Protein AF-A0A7V9M9J8-F1 (afdb_monomer_lite)

pLDDT: mean 90.64, std 12.01, range [30.98, 98.69]

Sequence (154 aa):
RLPSCRVEVDGLAASLDREESVEVVLYREGDEAVARRAGEELRFVPEDGAFSTRGDESLLPYPDALERSWAALQNPNAGDLIISAAPGFEFADLGGRHHAGGGSHGSLEVGDSEVPMLAVGLEPPGGIVEVAPAVLRYFGVEPPASMRDAAHVA

Secondary structure (DSSP, 8-state):
--TT--S-HHHHHHHHTTSTTEEEEEEEETTEEEEEETTEEEEEEEETTEEEEES-GGGS-STTHHHHHHHHHT-TTS-SEEEEEPTT-----TTS---TTS----SSSHHHH------SSSPPPSSGGGHHHHHHHHTTPPPPGGGTS-----

Foldseek 3Di:
DPPPDPADPVRVLLVQLPDLFFAWKWADDVQWIWIDHPNFIWIWHDDPLRIDIDGDPVSLVFVVRVVVRVVQRPPPPHDRMDTATDPPHDDADPVRDDPPVHDDEDGRDRVNADDDFDDDPFDTDPHPLCPVCRVCVSVVHHDDPVSPSPDDDD

Structure (mmCIF, N/CA/C/O backbone):
data_AF-A0A7V9M9J8-F1
#
_entry.id   AF-A0A7V9M9J8-F1
#
loop_
_atom_site.group_PDB
_atom_site.id
_atom_site.type_symbol
_atom_site.label_atom_id
_atom_site.label_alt_id
_atom_site.label_comp_id
_atom_site.label_asym_id
_atom_site.label_entity_id
_atom_site.label_seq_id
_atom_site.pdbx_PDB_ins_code
_atom_site.Cartn_x
_atom_site.Cartn_y
_atom_site.Cartn_z
_atom_site.occupancy
_atom_site.B_iso_or_equiv
_atom_site.auth_seq_id
_atom_site.auth_comp_id
_atom_site.auth_asym_id
_atom_site.auth_atom_id
_atom_site.pdbx_PDB_model_num
ATOM 1 N N . ARG A 1 1 ? -10.205 -16.111 10.558 1.00 57.72 1 ARG A N 1
ATOM 2 C CA . ARG A 1 1 ? -11.005 -15.906 11.798 1.00 57.72 1 ARG A CA 1
ATOM 3 C C . ARG A 1 1 ? -10.479 -16.675 13.009 1.00 57.72 1 ARG A C 1
ATOM 5 O O . ARG A 1 1 ? -10.526 -17.902 13.023 1.00 57.72 1 ARG A O 1
ATOM 12 N N . LEU A 1 2 ? -10.016 -15.962 14.040 1.00 59.50 2 LEU A N 1
ATOM 13 C CA . LEU A 1 2 ? -9.657 -16.564 15.329 1.00 59.50 2 LEU A CA 1
ATOM 14 C C . LEU A 1 2 ? -10.924 -17.053 16.068 1.00 59.50 2 LEU A C 1
ATOM 16 O O . LEU A 1 2 ? -11.905 -16.309 16.097 1.00 59.50 2 LEU A O 1
ATOM 20 N N . PRO A 1 3 ? -10.924 -18.245 16.700 1.00 61.66 3 PRO A N 1
ATOM 21 C CA . PRO A 1 3 ? -12.131 -18.865 17.272 1.00 61.66 3 PRO A CA 1
ATOM 22 C C . PRO A 1 3 ? -12.872 -18.048 18.344 1.00 61.66 3 PRO A C 1
ATOM 24 O O . PRO A 1 3 ? -14.034 -18.318 18.630 1.00 61.66 3 PRO A O 1
ATOM 27 N N . SER A 1 4 ? -12.207 -17.073 18.966 1.00 73.69 4 SER A N 1
ATOM 28 C CA . SER A 1 4 ? -12.743 -16.247 20.053 1.00 73.69 4 SER A CA 1
ATOM 29 C C . SER A 1 4 ? -13.122 -14.824 19.634 1.00 73.69 4 SER A C 1
ATOM 31 O O . SER A 1 4 ? -13.695 -14.096 20.448 1.00 73.69 4 SER A O 1
ATOM 33 N N . CYS A 1 5 ? -12.829 -14.411 18.395 1.00 69.94 5 CYS A N 1
ATOM 34 C CA . CYS A 1 5 ? -13.177 -13.072 17.931 1.00 69.94 5 CYS A CA 1
ATOM 35 C C . CYS A 1 5 ? -14.675 -13.013 17.611 1.00 69.94 5 CYS A C 1
ATOM 37 O O . CYS A 1 5 ? -15.149 -13.663 16.682 1.00 69.94 5 CYS A O 1
ATOM 39 N N . ARG A 1 6 ? -15.423 -12.253 18.417 1.00 80.50 6 ARG A N 1
ATOM 40 C CA . ARG A 1 6 ? -16.871 -12.039 18.246 1.00 80.50 6 ARG A CA 1
ATOM 41 C C . ARG A 1 6 ? -17.201 -10.798 17.419 1.00 80.50 6 ARG A C 1
ATOM 43 O O . ARG A 1 6 ? -18.375 -10.511 17.218 1.00 80.50 6 ARG A O 1
ATOM 50 N N . VAL A 1 7 ? -16.180 -10.047 17.018 1.00 84.56 7 VAL A N 1
ATOM 51 C CA . VAL A 1 7 ? -16.314 -8.796 16.275 1.00 84.56 7 VAL A CA 1
ATOM 52 C C . VAL A 1 7 ? -16.061 -9.098 14.802 1.00 84.56 7 VAL A C 1
ATOM 54 O O . VAL A 1 7 ? -15.123 -9.824 14.465 1.00 84.56 7 VAL A O 1
ATOM 57 N N . GLU A 1 8 ? -16.938 -8.589 13.945 1.00 89.56 8 GLU A N 1
ATOM 58 C CA . GLU A 1 8 ? -16.775 -8.651 12.495 1.00 89.56 8 GLU A CA 1
ATOM 59 C C . GLU A 1 8 ? -15.616 -7.743 12.034 1.00 89.56 8 GLU A C 1
ATOM 61 O O . GLU A 1 8 ? -15.154 -6.876 12.779 1.00 89.56 8 GLU A O 1
ATOM 66 N N . VAL A 1 9 ? -15.084 -7.990 10.834 1.00 91.94 9 VAL A N 1
ATOM 67 C CA . VAL A 1 9 ? -13.879 -7.302 10.327 1.00 91.94 9 VAL A CA 1
ATOM 68 C C . VAL A 1 9 ? -14.082 -5.788 10.255 1.00 91.94 9 VAL A C 1
ATOM 70 O O . VAL A 1 9 ? -13.212 -5.042 10.691 1.00 91.94 9 VAL A O 1
ATOM 73 N N . ASP A 1 10 ? -15.248 -5.346 9.793 1.00 92.00 10 ASP A N 1
ATOM 74 C CA . ASP A 1 10 ? -15.669 -3.944 9.742 1.00 92.00 10 ASP A CA 1
ATOM 75 C C . ASP A 1 10 ? -15.710 -3.299 11.138 1.00 92.00 10 ASP A C 1
ATOM 77 O O . ASP A 1 10 ? -15.200 -2.198 11.345 1.00 92.00 10 ASP A O 1
ATOM 81 N N . GLY A 1 11 ? -16.244 -4.012 12.134 1.00 94.25 11 GLY A N 1
ATOM 82 C CA . GLY A 1 11 ? -16.284 -3.555 13.520 1.00 94.25 11 GLY A CA 1
ATOM 83 C C . GLY A 1 11 ? -14.890 -3.409 14.134 1.00 94.25 11 GLY A C 1
ATOM 84 O O . GLY A 1 11 ? -14.635 -2.452 14.872 1.00 94.25 11 GLY A O 1
ATOM 85 N N . LEU A 1 12 ? -13.975 -4.331 13.817 1.00 94.75 12 LEU A N 1
ATOM 86 C CA . LEU A 1 12 ? -12.579 -4.246 14.245 1.00 94.75 12 LEU A CA 1
ATOM 87 C C . LEU A 1 12 ? -11.849 -3.111 13.516 1.00 94.75 12 LEU A C 1
ATOM 89 O O . LEU A 1 12 ? -11.129 -2.351 14.162 1.00 94.75 12 LEU A O 1
ATOM 93 N N . ALA A 1 13 ? -12.094 -2.938 12.217 1.00 96.75 13 ALA A N 1
ATOM 94 C CA . ALA A 1 13 ? -11.517 -1.857 11.428 1.00 96.75 13 ALA A CA 1
ATOM 95 C C . ALA A 1 13 ? -11.930 -0.483 11.963 1.00 96.75 13 ALA A C 1
ATOM 97 O O . ALA A 1 13 ? -11.081 0.365 12.218 1.00 96.75 13 ALA A O 1
ATOM 98 N N . ALA A 1 14 ? -13.223 -0.297 12.239 1.00 96.56 14 ALA A N 1
ATOM 99 C CA . ALA A 1 14 ? -13.744 0.924 12.841 1.00 96.56 14 ALA A CA 1
ATOM 100 C C . ALA A 1 14 ? -13.199 1.173 14.256 1.00 96.56 14 ALA A C 1
ATOM 102 O O . ALA A 1 14 ? -13.206 2.311 14.715 1.00 96.56 14 ALA A O 1
ATOM 103 N N . SER A 1 15 ? -12.772 0.131 14.980 1.00 96.44 15 SER A N 1
ATOM 104 C CA . SER A 1 15 ? -12.097 0.298 16.269 1.00 96.44 15 SER A CA 1
ATOM 105 C C . SER A 1 15 ? -10.661 0.773 16.109 1.00 96.44 15 SER A C 1
ATOM 107 O O . SER A 1 15 ? -10.265 1.691 16.818 1.00 96.44 15 SER A O 1
ATOM 109 N N . LEU A 1 16 ? -9.910 0.164 15.190 1.00 96.88 16 LEU A N 1
ATOM 110 C CA . LEU A 1 16 ? -8.506 0.491 14.937 1.00 96.88 16 LEU A CA 1
ATOM 111 C C . LEU A 1 16 ? -8.339 1.893 14.339 1.00 96.88 16 LEU A C 1
ATOM 113 O O . LEU A 1 16 ? -7.440 2.608 14.745 1.00 96.88 16 LEU A O 1
ATOM 117 N N . ASP A 1 17 ? -9.253 2.319 13.470 1.00 97.56 17 ASP A N 1
ATOM 118 C CA . ASP A 1 17 ? -9.325 3.671 12.880 1.00 97.56 17 ASP A CA 1
ATOM 119 C C . ASP A 1 17 ? -9.465 4.800 13.929 1.00 97.56 17 ASP A C 1
ATOM 121 O O . ASP A 1 17 ? -9.268 5.972 13.630 1.00 97.56 17 ASP A O 1
ATOM 125 N N . ARG A 1 18 ? -9.801 4.477 15.188 1.00 96.94 18 ARG A N 1
ATOM 126 C CA . ARG A 1 18 ? -9.854 5.462 16.287 1.00 96.94 18 ARG A CA 1
ATOM 127 C C . ARG A 1 18 ? -8.569 5.536 17.107 1.00 96.94 18 ARG A C 1
ATOM 129 O O . ARG A 1 18 ? -8.479 6.388 17.990 1.00 96.94 18 ARG A O 1
ATOM 136 N N . GLU A 1 19 ? -7.623 4.633 16.880 1.00 98.00 19 GLU A N 1
ATOM 137 C CA . GLU A 1 19 ? -6.353 4.616 17.597 1.00 98.00 19 GLU A CA 1
ATOM 138 C C . GLU A 1 19 ? -5.400 5.635 16.971 1.00 98.00 19 GLU A C 1
ATOM 140 O O . GLU A 1 19 ? -5.109 5.559 15.785 1.00 98.00 19 GLU A O 1
ATOM 145 N N . GLU A 1 20 ? -4.838 6.541 17.777 1.00 96.94 20 GLU A N 1
ATOM 146 C CA . GLU A 1 20 ? -3.879 7.563 17.309 1.00 96.94 20 GLU A CA 1
ATOM 147 C C . GLU A 1 20 ? -2.664 6.953 16.588 1.00 96.94 20 GLU A C 1
ATOM 149 O O . GLU A 1 20 ? -2.063 7.576 15.722 1.00 96.94 20 GLU A O 1
ATOM 154 N N . SER A 1 21 ? -2.316 5.711 16.932 1.00 96.00 21 SER A N 1
ATOM 155 C CA . SER A 1 21 ? -1.199 4.983 16.325 1.00 96.00 21 SER A CA 1
ATOM 156 C C . SER A 1 21 ? -1.476 4.414 14.928 1.00 96.00 21 SER A C 1
ATOM 158 O O . SER A 1 21 ? -0.552 3.901 14.294 1.00 96.00 21 SER A O 1
ATOM 160 N N . VAL A 1 22 ? -2.721 4.470 14.448 1.00 97.75 22 VAL A N 1
ATOM 161 C CA . VAL A 1 22 ? -3.164 3.869 13.186 1.00 97.75 22 VAL A CA 1
ATOM 162 C C . VAL A 1 22 ? -3.597 4.969 12.225 1.00 97.75 22 VAL A C 1
ATOM 164 O O . VAL A 1 22 ? -4.542 5.700 12.490 1.00 97.75 22 VAL A O 1
ATOM 167 N N . GLU A 1 23 ? -2.926 5.047 11.079 1.00 97.50 23 GLU A N 1
ATOM 168 C CA . GLU A 1 23 ? -3.233 6.034 10.038 1.00 97.50 23 GLU A CA 1
ATOM 169 C C . GLU A 1 23 ? -4.320 5.541 9.088 1.00 97.50 23 GLU A C 1
ATOM 171 O O . GLU A 1 23 ? -5.253 6.259 8.746 1.00 97.50 23 GLU A O 1
ATOM 176 N N . VAL A 1 24 ? -4.173 4.293 8.640 1.00 98.25 24 VAL A N 1
ATOM 177 C CA . VAL A 1 24 ? -5.062 3.661 7.666 1.00 98.25 24 VAL A CA 1
ATOM 178 C C . VAL A 1 24 ? -5.320 2.233 8.100 1.00 98.25 24 VAL A C 1
ATOM 180 O O . VAL A 1 24 ? -4.386 1.491 8.417 1.00 98.25 24 VAL A O 1
ATOM 183 N N . VAL A 1 25 ? -6.583 1.823 8.038 1.00 98.50 25 VAL A N 1
ATOM 184 C CA . VAL A 1 25 ? -6.979 0.418 8.125 1.00 98.50 25 VAL A CA 1
ATOM 185 C C . VAL A 1 25 ? -7.467 -0.054 6.764 1.00 98.50 25 VAL A C 1
ATOM 187 O O . VAL A 1 25 ? -8.360 0.548 6.178 1.00 98.50 25 VAL A O 1
ATOM 190 N N . LEU A 1 26 ? -6.906 -1.154 6.279 1.00 98.56 26 LEU A N 1
ATOM 191 C CA . LEU A 1 26 ? -7.232 -1.781 5.007 1.00 98.56 26 LEU A CA 1
ATOM 192 C C . LEU A 1 26 ? -7.860 -3.153 5.255 1.00 98.56 26 LEU A C 1
ATOM 194 O O . LEU A 1 26 ? -7.338 -3.953 6.036 1.00 98.56 26 LEU A O 1
ATOM 198 N N . TYR A 1 27 ? -8.950 -3.454 4.562 1.00 98.06 27 TYR A N 1
ATOM 199 C CA . TYR A 1 27 ? -9.560 -4.785 4.548 1.00 98.06 27 TYR A CA 1
ATOM 200 C C . TYR A 1 27 ? -10.335 -5.019 3.256 1.00 98.06 27 TYR A C 1
ATOM 202 O O . TYR A 1 27 ? -10.471 -4.125 2.422 1.00 98.06 27 TYR A O 1
ATOM 210 N N . ARG A 1 28 ? -10.844 -6.241 3.085 1.00 96.75 28 ARG A N 1
ATOM 211 C CA . ARG A 1 28 ? -11.734 -6.592 1.978 1.00 96.75 28 ARG A CA 1
ATOM 212 C C . ARG A 1 28 ? -13.162 -6.785 2.457 1.00 96.75 28 ARG A C 1
ATOM 214 O O . ARG A 1 28 ? -13.395 -7.420 3.486 1.00 96.75 28 ARG A O 1
ATOM 221 N N . GLU A 1 29 ? -14.108 -6.309 1.661 1.00 95.69 29 GLU A N 1
ATOM 222 C CA . GLU A 1 29 ? -15.530 -6.589 1.823 1.00 95.69 29 GLU A CA 1
ATOM 223 C C . GLU A 1 29 ? -16.087 -7.085 0.486 1.00 95.69 29 GLU A C 1
ATOM 225 O O . GLU A 1 29 ? -16.256 -6.330 -0.468 1.00 95.69 29 GLU A O 1
ATOM 230 N N . GLY A 1 30 ? -16.314 -8.398 0.395 1.00 94.06 30 GLY A N 1
ATOM 231 C CA . GLY A 1 30 ? -16.622 -9.044 -0.879 1.00 94.06 30 GLY A CA 1
ATOM 232 C C . GLY A 1 30 ? -15.475 -8.881 -1.883 1.00 94.06 30 GLY A C 1
ATOM 233 O O . GLY A 1 30 ? -14.337 -9.292 -1.624 1.00 94.06 30 GLY A O 1
ATOM 234 N N . ASP A 1 31 ? -15.787 -8.282 -3.028 1.00 94.81 31 ASP A N 1
ATOM 235 C CA . ASP A 1 31 ? -14.835 -8.053 -4.116 1.00 94.81 31 ASP A CA 1
ATOM 236 C C . ASP A 1 31 ? -14.175 -6.667 -4.057 1.00 94.81 31 ASP A C 1
ATOM 238 O O . ASP A 1 31 ? -13.288 -6.392 -4.855 1.00 94.81 31 ASP A O 1
ATOM 242 N N . GLU A 1 32 ? -14.544 -5.813 -3.099 1.00 97.50 32 GLU A N 1
ATOM 243 C CA . GLU A 1 32 ? -13.951 -4.484 -2.924 1.00 97.50 32 GLU A CA 1
ATOM 244 C C . GLU A 1 32 ? -12.868 -4.494 -1.837 1.00 97.50 32 GLU A C 1
ATOM 246 O O . GLU A 1 32 ? -12.933 -5.245 -0.854 1.00 97.50 32 GLU A O 1
ATOM 251 N N . ALA A 1 33 ? -11.883 -3.613 -1.992 1.00 98.25 33 ALA A N 1
ATOM 252 C CA . ALA A 1 33 ? -11.030 -3.175 -0.902 1.00 98.25 33 ALA A CA 1
ATOM 253 C C . ALA A 1 33 ? -11.656 -1.952 -0.229 1.00 98.25 33 ALA A C 1
ATOM 255 O O . ALA A 1 33 ? -12.282 -1.112 -0.879 1.00 98.25 33 ALA A O 1
ATOM 256 N N . VAL A 1 34 ? -11.468 -1.854 1.082 1.00 98.62 34 VAL A N 1
ATOM 257 C CA . VAL A 1 34 ? -11.916 -0.730 1.898 1.00 98.62 34 VAL A CA 1
ATOM 258 C C . VAL A 1 34 ? -10.715 -0.177 2.648 1.00 98.62 34 VAL A C 1
ATOM 260 O O . VAL A 1 34 ? -10.039 -0.913 3.369 1.00 98.62 34 VAL A O 1
ATOM 263 N N . ALA A 1 35 ? -10.469 1.118 2.484 1.00 98.50 35 ALA A N 1
ATOM 264 C CA . ALA A 1 35 ? -9.552 1.894 3.298 1.00 98.50 35 ALA A CA 1
ATOM 265 C C . ALA A 1 35 ? -10.347 2.789 4.247 1.00 98.50 35 ALA A C 1
ATOM 267 O O . ALA A 1 35 ? -11.229 3.533 3.818 1.00 98.50 35 ALA A O 1
ATOM 268 N N . ARG A 1 36 ? -10.029 2.711 5.538 1.00 98.38 36 ARG A N 1
ATOM 269 C CA . ARG A 1 36 ? -10.582 3.572 6.582 1.00 98.38 36 ARG A CA 1
ATOM 270 C C . ARG A 1 36 ? -9.517 4.504 7.120 1.00 98.38 36 ARG A C 1
ATOM 272 O O . ARG A 1 36 ? -8.420 4.041 7.433 1.00 98.38 36 ARG A O 1
ATOM 279 N N . ARG A 1 37 ? -9.873 5.780 7.239 1.00 97.69 37 ARG A N 1
ATOM 280 C CA . ARG A 1 37 ? -9.040 6.827 7.832 1.00 97.69 37 ARG A CA 1
ATOM 281 C C . ARG A 1 37 ? -9.929 7.938 8.373 1.00 97.69 37 ARG A C 1
ATOM 283 O O . ARG A 1 37 ? -10.855 8.376 7.692 1.00 97.69 37 ARG A O 1
ATOM 290 N N . ALA A 1 38 ? -9.636 8.402 9.586 1.00 95.44 38 ALA A N 1
ATOM 291 C CA . ALA A 1 38 ? -10.358 9.486 10.253 1.00 95.44 38 ALA A CA 1
ATOM 292 C C . ALA A 1 38 ? -11.887 9.268 10.327 1.00 95.44 38 ALA A C 1
ATOM 294 O O . ALA A 1 38 ? -12.667 10.219 10.292 1.00 95.44 38 ALA A O 1
ATOM 295 N N . GLY A 1 39 ? -12.330 8.013 10.450 1.00 96.94 39 GLY A N 1
ATOM 296 C CA . GLY A 1 39 ? -13.751 7.661 10.507 1.00 96.94 39 GLY A CA 1
ATOM 297 C C . GLY A 1 39 ? -14.441 7.514 9.147 1.00 96.94 39 GLY A C 1
ATOM 298 O O . GLY A 1 39 ? -15.571 7.013 9.110 1.00 96.94 39 GLY A O 1
ATOM 299 N N . GLU A 1 40 ? -13.782 7.883 8.050 1.00 98.19 40 GLU A N 1
ATOM 300 C CA . GLU A 1 40 ? -14.318 7.825 6.688 1.00 98.19 40 GLU A CA 1
ATOM 301 C C . GLU A 1 40 ? -13.864 6.563 5.936 1.00 98.19 40 GLU A C 1
ATOM 303 O O . GLU A 1 40 ? -12.968 5.844 6.380 1.00 98.19 40 GLU A O 1
ATOM 308 N N . GLU A 1 41 ? -14.521 6.267 4.809 1.00 98.38 41 GLU A N 1
ATOM 309 C CA . GLU A 1 41 ? -14.231 5.108 3.958 1.00 98.38 41 GLU A CA 1
ATOM 310 C C . GLU A 1 41 ? -13.959 5.525 2.515 1.00 98.38 41 GLU A C 1
ATOM 312 O O . GLU A 1 41 ? -14.753 6.241 1.901 1.00 98.38 41 GLU A O 1
ATOM 317 N N . LEU A 1 42 ? -12.891 4.962 1.955 1.00 98.69 42 LEU A N 1
ATOM 318 C CA . LEU A 1 42 ? -12.664 4.857 0.523 1.00 98.69 42 LEU A CA 1
ATOM 319 C C . LEU A 1 42 ? -12.784 3.390 0.121 1.00 98.69 42 LEU A C 1
ATOM 321 O O . LEU A 1 42 ? -12.051 2.533 0.616 1.00 98.69 42 LEU A O 1
ATOM 325 N N . ARG A 1 43 ? -13.706 3.100 -0.792 1.00 98.62 43 ARG A N 1
ATOM 326 C CA . ARG A 1 43 ? -13.880 1.774 -1.389 1.00 98.62 43 ARG A CA 1
ATOM 327 C C . ARG A 1 43 ? -13.317 1.778 -2.790 1.00 98.62 43 ARG A C 1
ATOM 329 O O . ARG A 1 43 ? -13.511 2.754 -3.512 1.00 98.62 43 ARG A O 1
ATOM 336 N N . PHE A 1 44 ? -12.632 0.708 -3.165 1.00 98.44 44 PHE A N 1
ATOM 337 C CA . PHE A 1 44 ? -12.030 0.609 -4.483 1.00 98.44 44 PHE A CA 1
ATOM 338 C C . PHE A 1 44 ? -11.907 -0.832 -4.965 1.00 98.44 44 PHE A C 1
ATOM 340 O O . PHE A 1 44 ? -11.714 -1.767 -4.186 1.00 98.44 44 PHE A O 1
ATOM 347 N N . VAL A 1 45 ? -12.017 -1.001 -6.278 1.00 97.81 45 VAL A N 1
ATOM 348 C CA . VAL A 1 45 ? -11.890 -2.285 -6.970 1.00 97.81 45 VAL A CA 1
ATOM 349 C C . VAL A 1 45 ? -11.217 -2.055 -8.325 1.00 97.81 45 VAL A C 1
ATOM 351 O O . VAL A 1 45 ? -11.488 -1.031 -8.956 1.00 97.81 45 VAL A O 1
ATOM 354 N N . PRO A 1 46 ? -10.331 -2.953 -8.791 1.00 94.75 46 PRO A N 1
ATOM 355 C CA . PRO A 1 46 ? -9.761 -2.837 -10.123 1.00 94.75 46 PRO A CA 1
ATOM 356 C C . PRO A 1 46 ? -10.849 -2.887 -11.199 1.00 94.75 46 PRO A C 1
ATOM 358 O O . PRO A 1 46 ? -11.653 -3.820 -11.229 1.00 94.75 46 PRO A O 1
ATOM 361 N N . GLU A 1 47 ? -10.842 -1.913 -12.103 1.00 93.19 47 GLU A N 1
ATOM 362 C CA . GLU A 1 47 ? -11.759 -1.818 -13.241 1.00 93.19 47 GLU A CA 1
ATOM 363 C C . GLU A 1 47 ? -10.991 -1.261 -14.448 1.00 93.19 47 GLU A C 1
ATOM 365 O O . GLU A 1 47 ? -10.332 -0.229 -14.348 1.00 93.19 47 GLU A O 1
ATOM 370 N N . ASP A 1 48 ? -11.015 -1.983 -15.573 1.00 86.69 48 ASP A N 1
ATOM 371 C CA . ASP A 1 48 ? -10.413 -1.580 -16.857 1.00 86.69 48 ASP A CA 1
ATOM 372 C C . ASP A 1 48 ? -8.960 -1.053 -16.793 1.00 86.69 48 ASP A C 1
ATOM 374 O O . ASP A 1 48 ? -8.579 -0.125 -17.505 1.00 86.69 48 ASP A O 1
ATOM 378 N N . GLY A 1 49 ? -8.115 -1.680 -15.966 1.00 82.31 49 GLY A N 1
ATOM 379 C CA . GLY A 1 49 ? -6.695 -1.315 -15.835 1.00 82.31 49 GLY A CA 1
ATOM 380 C C . GLY A 1 49 ? -6.428 -0.115 -14.921 1.00 82.31 49 GLY A C 1
ATOM 381 O O . GLY A 1 49 ? -5.295 0.349 -14.856 1.00 82.31 49 GLY A O 1
ATOM 382 N N . ALA A 1 50 ? -7.447 0.362 -14.210 1.00 89.44 50 ALA A N 1
ATOM 383 C CA . ALA A 1 50 ? -7.353 1.362 -13.153 1.00 89.44 50 ALA A CA 1
ATOM 384 C C . ALA A 1 50 ? -8.160 0.891 -11.928 1.00 89.44 50 ALA A C 1
ATOM 386 O O . ALA A 1 50 ? -8.402 -0.309 -11.756 1.00 89.44 50 ALA A O 1
ATOM 387 N N . PHE A 1 51 ? -8.595 1.826 -11.083 1.00 95.12 51 PHE A N 1
ATOM 388 C CA . PHE A 1 51 ? -9.508 1.565 -9.975 1.00 95.12 51 PHE A CA 1
ATOM 389 C C . PHE A 1 51 ? -10.805 2.348 -10.134 1.00 95.12 51 PHE A C 1
ATOM 391 O O . PHE A 1 51 ? -10.797 3.549 -10.393 1.00 95.12 51 PHE A O 1
ATOM 398 N N . SER A 1 52 ? -11.919 1.660 -9.910 1.00 96.94 52 SER A N 1
ATOM 399 C CA . SER A 1 52 ? -13.206 2.286 -9.629 1.00 96.94 52 SER A CA 1
ATOM 400 C C . SER A 1 52 ? -13.244 2.637 -8.148 1.00 96.94 52 SER A C 1
ATOM 402 O O . SER A 1 52 ? -12.972 1.764 -7.320 1.00 96.94 52 SER A O 1
ATOM 404 N N . THR A 1 53 ? -13.556 3.885 -7.800 1.00 97.88 53 THR A N 1
ATOM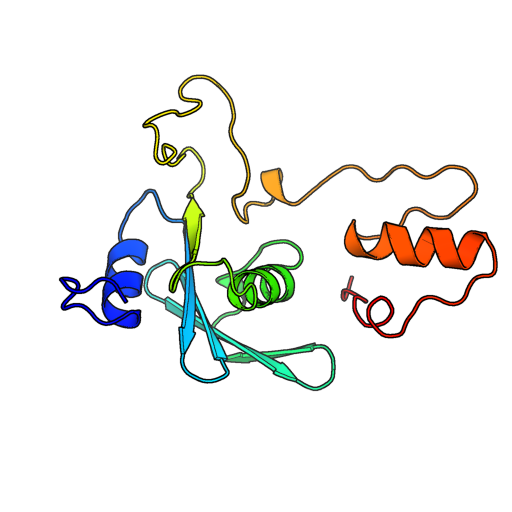 405 C CA . THR A 1 53 ? -13.528 4.376 -6.416 1.00 97.88 53 THR A CA 1
ATOM 406 C C . THR A 1 53 ? -14.902 4.863 -5.954 1.00 97.88 53 THR A C 1
ATOM 408 O O . THR A 1 53 ? -15.719 5.386 -6.717 1.00 97.88 53 THR A O 1
ATOM 411 N N . ARG A 1 54 ? -15.180 4.693 -4.659 1.00 98.19 54 ARG A N 1
ATOM 412 C CA . ARG A 1 54 ? -16.352 5.248 -3.979 1.00 98.19 54 ARG A CA 1
ATOM 413 C C . ARG A 1 54 ? -15.946 5.763 -2.603 1.00 98.19 54 ARG A C 1
ATOM 415 O O . ARG A 1 54 ? -15.700 4.977 -1.692 1.00 98.19 54 ARG A O 1
ATOM 422 N N . GLY A 1 55 ? -15.936 7.081 -2.454 1.00 97.56 55 GLY A N 1
ATOM 423 C CA . GLY A 1 55 ? -15.456 7.778 -1.260 1.00 97.56 55 GLY A CA 1
ATOM 424 C C . GLY A 1 55 ? -14.560 8.945 -1.657 1.00 97.56 55 GLY A C 1
ATOM 425 O O . GLY A 1 55 ? -14.500 9.295 -2.835 1.00 97.56 55 GLY A O 1
ATOM 426 N N . ASP A 1 56 ? -13.885 9.544 -0.681 1.00 97.50 56 ASP A N 1
ATOM 427 C CA . ASP A 1 56 ? -12.856 10.549 -0.945 1.00 97.50 56 ASP A CA 1
ATOM 428 C C . ASP A 1 56 ? -11.498 9.861 -1.163 1.00 97.50 56 ASP A C 1
ATOM 430 O O . ASP A 1 56 ? -10.982 9.177 -0.279 1.00 97.50 56 ASP A O 1
ATOM 434 N N . GLU A 1 57 ? -10.909 10.034 -2.347 1.00 96.44 57 GLU A N 1
ATOM 435 C CA . GLU A 1 57 ? -9.585 9.490 -2.677 1.00 96.44 57 GLU A CA 1
ATOM 436 C C . GLU A 1 57 ? -8.463 10.117 -1.839 1.00 96.44 57 GLU A C 1
ATOM 438 O O . GLU A 1 57 ? -7.422 9.494 -1.632 1.00 96.44 57 GLU A O 1
ATOM 443 N N . SER A 1 58 ? -8.692 11.307 -1.268 1.00 96.00 58 SER A N 1
ATOM 444 C CA . SER A 1 58 ? -7.739 11.967 -0.371 1.00 96.00 58 SER A CA 1
ATOM 445 C C . SER A 1 58 ? -7.480 11.190 0.929 1.00 96.00 58 SER A C 1
ATOM 447 O O . SER A 1 58 ? -6.513 11.476 1.643 1.00 96.00 58 SER A O 1
ATOM 449 N N . LEU A 1 59 ? -8.289 10.162 1.218 1.00 96.88 59 LEU A N 1
ATOM 450 C CA . LEU A 1 59 ? -8.059 9.226 2.318 1.00 96.88 59 LEU A CA 1
ATOM 451 C C . LEU A 1 59 ? -6.811 8.356 2.107 1.00 96.88 59 LEU A C 1
ATOM 453 O O . LEU A 1 59 ? -6.238 7.893 3.091 1.00 96.88 59 LEU A O 1
ATOM 457 N N . LEU A 1 60 ? -6.349 8.188 0.864 1.00 96.94 60 LEU A N 1
ATOM 458 C CA . LEU A 1 60 ? -5.111 7.490 0.516 1.00 96.94 60 LEU A CA 1
ATOM 459 C C . LEU A 1 60 ? -4.189 8.386 -0.335 1.00 96.94 60 LEU A C 1
ATOM 461 O O . LEU A 1 60 ? -3.933 8.081 -1.497 1.00 96.94 60 LEU A O 1
ATOM 465 N N . PRO A 1 61 ? -3.635 9.477 0.225 1.00 95.88 61 PRO A N 1
ATOM 466 C CA . PRO A 1 61 ? -2.880 10.480 -0.530 1.00 95.88 61 PRO A CA 1
ATOM 467 C C . PRO A 1 61 ? -1.429 10.047 -0.825 1.00 95.88 61 PRO A C 1
ATOM 469 O O . PRO A 1 61 ? -0.551 10.891 -0.997 1.00 95.88 61 PRO A O 1
ATOM 472 N N . TYR A 1 62 ? -1.150 8.744 -0.809 1.00 95.88 62 TYR A N 1
ATOM 473 C CA . TYR A 1 62 ? 0.200 8.191 -0.853 1.00 95.88 62 TYR A CA 1
ATOM 474 C C . TYR A 1 62 ? 0.557 7.672 -2.252 1.00 95.88 62 TYR A C 1
ATOM 476 O O . TYR A 1 62 ? -0.341 7.264 -2.992 1.00 95.88 62 TYR A O 1
ATOM 484 N N . PRO A 1 63 ? 1.855 7.613 -2.611 1.00 94.44 63 PRO A N 1
ATOM 485 C CA . PRO A 1 63 ? 2.286 7.042 -3.884 1.00 94.44 63 PRO A CA 1
ATOM 486 C C . PRO A 1 63 ? 1.768 5.609 -4.066 1.00 94.44 63 PRO A C 1
ATOM 488 O O . PRO A 1 63 ? 1.994 4.748 -3.202 1.00 94.44 63 PRO A O 1
ATOM 491 N N . ASP A 1 64 ? 1.065 5.378 -5.178 1.00 93.25 64 ASP A N 1
ATOM 492 C CA . ASP A 1 64 ? 0.503 4.087 -5.601 1.00 93.25 64 ASP A CA 1
ATOM 493 C C . ASP A 1 64 ? -0.349 3.393 -4.525 1.00 93.25 64 ASP A C 1
ATOM 495 O O . ASP A 1 64 ? -0.330 2.167 -4.368 1.00 93.25 64 ASP A O 1
ATOM 499 N N . ALA A 1 65 ? -1.049 4.176 -3.697 1.00 96.00 65 ALA A N 1
ATOM 500 C CA . ALA A 1 65 ? -1.711 3.660 -2.506 1.00 96.00 65 ALA A CA 1
ATOM 501 C C . ALA A 1 65 ? -2.786 2.611 -2.818 1.00 96.00 65 ALA A C 1
ATOM 503 O O . ALA A 1 65 ? -2.903 1.633 -2.075 1.00 96.00 65 ALA A O 1
ATOM 504 N N . LEU A 1 66 ? -3.553 2.786 -3.899 1.00 97.00 66 LEU A N 1
ATOM 505 C CA . LEU A 1 66 ? -4.615 1.856 -4.294 1.00 97.00 66 LEU A CA 1
ATOM 506 C C . LEU A 1 66 ? -4.023 0.518 -4.743 1.00 97.00 66 LEU A C 1
ATOM 508 O O . LEU A 1 66 ? -4.405 -0.530 -4.221 1.00 97.00 66 LEU A O 1
ATOM 512 N N . GLU A 1 67 ? -3.028 0.546 -5.628 1.00 94.44 67 GLU A N 1
ATOM 513 C CA . GLU A 1 67 ? -2.320 -0.631 -6.132 1.00 94.44 67 GLU A CA 1
ATOM 514 C C . GLU A 1 67 ? -1.636 -1.389 -4.997 1.00 94.44 67 GLU A C 1
ATOM 516 O O . GLU A 1 67 ? -1.789 -2.607 -4.876 1.00 94.44 67 GLU A O 1
ATOM 521 N N . ARG A 1 68 ? -0.907 -0.672 -4.133 1.00 95.25 68 ARG A N 1
ATOM 522 C CA . ARG A 1 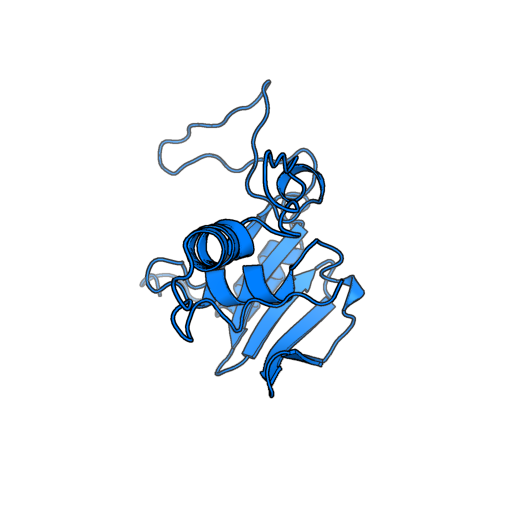68 ? -0.190 -1.256 -2.992 1.00 95.25 68 ARG A CA 1
ATOM 523 C C . ARG A 1 68 ? -1.153 -1.885 -1.995 1.00 95.25 68 ARG A C 1
ATOM 525 O O . ARG A 1 68 ? -0.925 -3.015 -1.563 1.00 95.25 68 ARG A O 1
ATOM 532 N N . SER A 1 69 ? -2.234 -1.185 -1.658 1.00 97.31 69 SER A N 1
ATOM 533 C CA . SER A 1 69 ? -3.255 -1.683 -0.732 1.00 97.31 69 SER A CA 1
ATOM 534 C C . SER A 1 69 ? -3.968 -2.903 -1.304 1.00 97.31 69 SER A C 1
ATOM 536 O O . SER A 1 69 ? -4.104 -3.916 -0.618 1.00 97.31 69 SER A O 1
ATOM 538 N N . TRP A 1 70 ? -4.364 -2.845 -2.577 1.00 96.94 70 TRP A N 1
ATOM 539 C CA . TRP A 1 70 ? -4.994 -3.962 -3.268 1.00 96.94 70 TRP A CA 1
ATOM 540 C C . TRP A 1 70 ? -4.073 -5.183 -3.307 1.00 96.94 70 TRP A C 1
ATOM 542 O O . TRP A 1 70 ? -4.458 -6.263 -2.865 1.00 96.94 70 TRP A O 1
ATOM 552 N N . ALA A 1 71 ? -2.828 -5.022 -3.760 1.00 94.56 71 ALA A N 1
ATOM 553 C CA . ALA A 1 71 ? -1.862 -6.115 -3.827 1.00 94.56 71 ALA A CA 1
ATOM 554 C C . ALA A 1 71 ? -1.594 -6.739 -2.447 1.00 94.56 71 ALA A C 1
ATOM 556 O O . ALA A 1 71 ? -1.520 -7.965 -2.329 1.00 94.56 71 ALA A O 1
ATOM 557 N N . ALA A 1 72 ? -1.494 -5.917 -1.398 1.00 96.12 72 ALA A N 1
ATOM 558 C CA . ALA A 1 72 ? -1.308 -6.387 -0.029 1.00 96.12 72 ALA A CA 1
ATOM 559 C C . ALA A 1 72 ? -2.509 -7.209 0.464 1.00 96.12 72 ALA A C 1
ATOM 561 O O . ALA A 1 72 ? -2.321 -8.292 1.019 1.00 96.12 72 ALA A O 1
ATOM 562 N N . LEU A 1 73 ? -3.734 -6.746 0.202 1.00 97.00 73 LEU A N 1
ATOM 563 C CA . LEU A 1 73 ? -4.973 -7.444 0.560 1.00 97.00 73 LEU A CA 1
ATOM 564 C C . LEU A 1 73 ? -5.215 -8.726 -0.254 1.00 97.00 73 LEU A C 1
ATOM 566 O O . LEU A 1 73 ? -5.915 -9.627 0.205 1.00 97.00 73 LEU A O 1
ATOM 570 N N . GLN A 1 74 ? -4.631 -8.833 -1.449 1.00 94.62 74 GLN A N 1
ATOM 571 C CA . GLN A 1 74 ? -4.689 -10.040 -2.280 1.00 94.62 74 GLN A CA 1
ATOM 572 C C . GLN A 1 74 ? -3.656 -11.101 -1.880 1.00 94.62 74 GLN A C 1
ATOM 574 O O . GLN A 1 74 ? -3.700 -12.226 -2.388 1.00 94.62 74 GLN A O 1
ATOM 579 N N . ASN A 1 75 ? -2.723 -10.780 -0.983 1.00 95.19 75 ASN A N 1
ATOM 580 C CA . ASN A 1 75 ? -1.725 -11.734 -0.525 1.00 95.19 75 ASN A CA 1
ATOM 581 C C . ASN A 1 75 ? -2.392 -12.826 0.335 1.00 95.19 75 ASN A C 1
ATOM 583 O O . ASN A 1 75 ? -2.907 -12.519 1.408 1.00 95.19 75 ASN A O 1
ATOM 587 N N . PRO A 1 76 ? -2.326 -14.116 -0.053 1.00 93.69 76 PRO A N 1
ATOM 588 C CA . PRO A 1 76 ? -2.948 -15.202 0.712 1.00 93.69 76 PRO A CA 1
ATOM 589 C C . PRO A 1 76 ? -2.310 -15.427 2.092 1.00 93.69 76 PRO A C 1
ATOM 591 O O . PRO A 1 76 ? -2.846 -16.183 2.898 1.00 93.69 76 PRO A O 1
ATOM 594 N N . ASN A 1 77 ? -1.160 -14.800 2.356 1.00 94.62 77 ASN A N 1
ATOM 595 C CA . ASN A 1 77 ? -0.486 -14.816 3.651 1.00 94.62 77 ASN A CA 1
ATOM 596 C C . ASN A 1 77 ? -0.771 -13.561 4.493 1.00 94.62 77 ASN A C 1
ATOM 598 O O . ASN A 1 77 ? -0.264 -13.471 5.612 1.00 94.62 77 ASN A O 1
ATOM 602 N N . ALA A 1 78 ? -1.518 -12.582 3.971 1.00 92.88 78 ALA A N 1
ATOM 603 C CA . ALA A 1 78 ? -1.960 -11.441 4.763 1.00 92.88 78 ALA A CA 1
ATOM 604 C C . ALA A 1 78 ? -3.067 -11.850 5.746 1.00 92.88 78 ALA A C 1
ATOM 606 O O . ALA A 1 78 ? -3.747 -12.865 5.578 1.00 92.88 78 ALA A O 1
ATOM 607 N N . GLY A 1 79 ? -3.222 -11.056 6.805 1.00 91.44 79 GLY A N 1
ATOM 608 C CA . GLY A 1 79 ? -4.356 -11.184 7.712 1.00 91.44 79 GLY A CA 1
ATOM 609 C C . GLY A 1 79 ? -5.654 -10.673 7.084 1.00 91.44 79 GLY A C 1
ATOM 610 O O . GLY A 1 79 ? -5.657 -10.098 6.001 1.00 91.44 79 GLY A O 1
ATOM 611 N N . ASP A 1 80 ? -6.756 -10.830 7.820 1.00 92.31 80 ASP A N 1
ATOM 612 C CA . ASP A 1 80 ? -8.073 -10.297 7.432 1.00 92.31 80 ASP A CA 1
ATOM 613 C C . ASP A 1 80 ? -8.090 -8.742 7.389 1.00 92.31 80 ASP A C 1
ATOM 615 O O . ASP A 1 80 ? -8.959 -8.143 6.759 1.00 92.31 80 ASP A O 1
ATOM 619 N N . LEU A 1 81 ? -7.132 -8.100 8.073 1.00 94.88 81 LEU A N 1
ATOM 620 C CA . LEU A 1 81 ? -6.921 -6.653 8.178 1.00 94.88 81 LEU A CA 1
ATOM 621 C C . LEU A 1 81 ? -5.432 -6.336 8.035 1.00 94.88 81 LEU A C 1
ATOM 623 O O . LEU A 1 81 ? -4.583 -7.077 8.540 1.00 94.88 81 LEU A O 1
ATOM 627 N N . ILE A 1 82 ? -5.133 -5.197 7.422 1.00 97.31 82 ILE A N 1
ATOM 628 C CA . ILE A 1 82 ? -3.798 -4.604 7.353 1.00 97.31 82 ILE A CA 1
ATOM 629 C C . ILE A 1 82 ? -3.903 -3.184 7.905 1.00 97.31 82 ILE A C 1
ATOM 631 O O . ILE A 1 82 ? -4.872 -2.484 7.632 1.00 97.31 82 ILE A O 1
ATOM 635 N N . ILE A 1 83 ? -2.922 -2.759 8.695 1.00 97.25 83 ILE A N 1
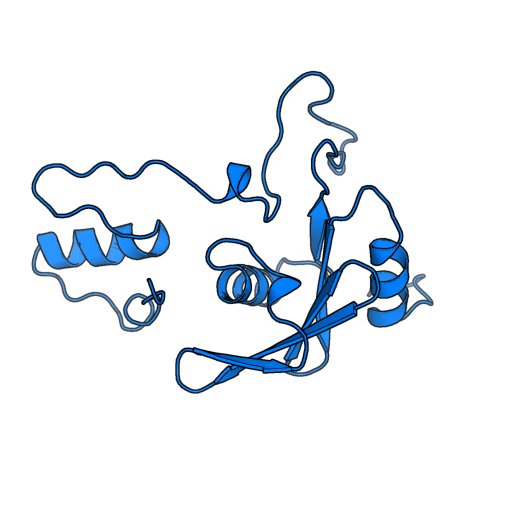ATOM 636 C CA . ILE A 1 83 ? -2.870 -1.403 9.243 1.00 97.25 83 ILE A CA 1
ATOM 637 C C . ILE A 1 83 ? -1.574 -0.720 8.826 1.00 97.25 83 ILE A C 1
ATOM 639 O O . ILE A 1 83 ? -0.512 -1.343 8.846 1.00 97.25 83 ILE A O 1
ATOM 643 N N . SER A 1 84 ? -1.668 0.559 8.476 1.00 97.31 84 SER A N 1
ATOM 644 C CA . SER A 1 84 ? -0.519 1.452 8.356 1.00 97.31 84 SER A CA 1
ATOM 645 C C . SER A 1 84 ? -0.377 2.241 9.652 1.00 97.31 84 SER A C 1
ATOM 647 O O . SER A 1 84 ? -1.354 2.820 10.128 1.00 97.31 84 SER A O 1
ATOM 649 N N . ALA A 1 85 ? 0.827 2.263 10.223 1.00 95.94 85 ALA A N 1
ATOM 650 C CA . ALA A 1 85 ? 1.118 3.083 11.395 1.00 95.94 85 ALA A CA 1
ATOM 651 C C . ALA A 1 85 ? 1.030 4.578 11.050 1.00 95.94 85 ALA A C 1
ATOM 653 O O . ALA A 1 85 ? 1.390 4.974 9.939 1.00 95.94 85 ALA A O 1
ATOM 654 N N . ALA A 1 86 ? 0.575 5.381 12.010 1.00 95.38 86 ALA A N 1
ATOM 655 C CA . ALA A 1 86 ? 0.634 6.838 11.944 1.00 95.38 86 ALA A CA 1
ATOM 656 C C . ALA A 1 86 ? 2.070 7.360 12.115 1.00 95.38 86 ALA A C 1
ATOM 658 O O . ALA A 1 86 ? 2.898 6.695 12.754 1.00 95.38 86 ALA A O 1
ATOM 659 N N . PRO A 1 87 ? 2.394 8.554 11.582 1.00 92.88 87 PRO A N 1
ATOM 660 C CA . PRO A 1 87 ? 3.708 9.160 11.757 1.00 92.88 87 PRO A CA 1
ATOM 661 C C . PRO A 1 87 ? 4.147 9.213 13.226 1.00 92.88 87 PRO A C 1
ATOM 663 O O . PRO A 1 87 ? 3.428 9.697 14.097 1.00 92.88 87 PRO A O 1
ATOM 666 N N . GLY A 1 88 ? 5.364 8.738 13.501 1.00 91.69 88 GLY A N 1
ATOM 667 C CA . GLY A 1 88 ? 5.930 8.699 14.855 1.00 91.69 88 GLY A CA 1
ATOM 668 C C . GLY A 1 88 ? 5.555 7.462 15.678 1.00 91.69 88 GLY A C 1
ATOM 669 O O . GLY A 1 88 ? 6.072 7.308 16.785 1.00 91.69 88 GLY A O 1
ATOM 670 N N . PHE A 1 89 ? 4.727 6.565 15.139 1.00 93.19 89 PHE A N 1
ATOM 671 C CA . PHE A 1 89 ? 4.393 5.288 15.760 1.00 93.19 89 PHE A CA 1
ATOM 672 C C . PHE A 1 89 ? 5.095 4.113 15.074 1.00 93.19 89 PHE A C 1
ATOM 674 O O . PHE A 1 89 ? 5.403 4.131 13.885 1.00 93.19 89 PHE A O 1
ATOM 681 N N . GLU A 1 90 ? 5.321 3.052 15.843 1.00 92.00 90 GLU A N 1
ATOM 682 C CA . GLU A 1 90 ? 5.720 1.739 15.344 1.00 92.00 90 GLU A CA 1
ATOM 683 C C . GLU A 1 90 ? 4.963 0.649 16.109 1.00 92.00 90 GLU A C 1
ATOM 685 O O . GLU A 1 90 ? 4.528 0.854 17.246 1.00 92.00 90 GLU A O 1
ATOM 690 N N . PHE A 1 91 ? 4.842 -0.533 15.508 1.00 90.50 91 PHE A N 1
ATOM 691 C CA . PHE A 1 91 ? 4.248 -1.697 16.157 1.00 90.50 91 PHE A CA 1
ATOM 692 C C . PHE A 1 91 ? 5.329 -2.723 16.481 1.00 90.50 91 PHE A C 1
ATOM 694 O O . PHE A 1 91 ? 6.148 -3.068 15.628 1.00 90.50 91 PHE A O 1
ATOM 701 N N . ALA A 1 92 ? 5.328 -3.225 17.716 1.00 90.69 92 ALA A N 1
ATOM 702 C CA . ALA A 1 92 ? 6.233 -4.295 18.111 1.00 90.69 92 ALA A CA 1
ATOM 703 C C . ALA A 1 92 ? 5.916 -5.585 17.337 1.00 90.69 92 ALA A C 1
ATOM 705 O O . ALA A 1 92 ? 4.751 -5.921 17.111 1.00 90.69 92 ALA A O 1
ATOM 706 N N . ASP A 1 93 ? 6.957 -6.328 16.961 1.00 87.94 93 ASP A N 1
ATOM 707 C CA . ASP A 1 93 ? 6.798 -7.635 16.335 1.00 87.94 93 ASP A CA 1
ATOM 708 C C . ASP A 1 93 ? 6.210 -8.665 17.319 1.00 87.94 93 ASP A C 1
ATOM 710 O O . ASP A 1 93 ? 6.085 -8.435 18.524 1.00 87.94 93 ASP A O 1
ATOM 714 N N . LEU A 1 94 ? 5.867 -9.853 16.816 1.00 85.94 94 LEU A N 1
ATOM 715 C CA . LEU A 1 94 ? 5.309 -10.936 17.640 1.00 85.94 94 LEU A CA 1
ATOM 716 C C . LEU A 1 94 ? 6.256 -11.415 18.758 1.00 85.94 94 LEU A C 1
ATOM 718 O O . LEU A 1 94 ? 5.814 -12.071 19.699 1.00 85.94 94 LEU A O 1
ATOM 722 N N . GLY A 1 95 ? 7.553 -11.119 18.654 1.00 89.44 95 GLY A N 1
ATOM 723 C CA . GLY A 1 95 ? 8.557 -11.378 19.684 1.00 89.44 95 GLY A CA 1
ATOM 724 C C . GLY A 1 95 ? 8.726 -10.226 20.678 1.00 89.44 95 GLY A C 1
ATOM 725 O O . GLY A 1 95 ? 9.615 -10.302 21.526 1.00 89.44 95 GLY A O 1
ATOM 726 N N . GLY A 1 96 ? 7.914 -9.171 20.575 1.00 88.06 96 GLY A N 1
ATOM 727 C CA . GLY A 1 96 ? 8.000 -7.967 21.394 1.00 88.06 96 GLY A CA 1
ATOM 728 C C . GLY A 1 96 ? 9.179 -7.061 21.045 1.00 88.06 96 GLY A C 1
ATOM 729 O O . GLY A 1 96 ? 9.518 -6.187 21.841 1.00 88.06 96 GLY A O 1
ATOM 730 N N . ARG A 1 97 ? 9.838 -7.262 19.897 1.00 86.44 97 ARG A N 1
ATOM 731 C CA . ARG A 1 97 ? 10.923 -6.383 19.450 1.00 86.44 97 ARG A CA 1
ATOM 732 C C . ARG A 1 97 ? 10.358 -5.184 18.710 1.00 86.44 97 ARG A C 1
ATOM 734 O O . ARG A 1 97 ? 9.396 -5.299 17.960 1.00 86.44 97 ARG A O 1
ATOM 741 N N . HIS A 1 98 ? 11.003 -4.050 18.908 1.00 86.06 98 HIS A N 1
ATOM 742 C CA . HIS A 1 98 ? 10.642 -2.772 18.318 1.00 86.06 98 HIS A CA 1
ATOM 743 C C . HIS A 1 98 ? 11.920 -1.939 18.134 1.00 86.06 98 HIS A C 1
ATOM 745 O O . HIS A 1 98 ? 12.955 -2.255 18.734 1.00 86.06 98 HIS A O 1
ATOM 751 N N . HIS A 1 99 ? 11.868 -0.890 17.317 1.00 80.81 99 HIS A N 1
ATOM 752 C CA . HIS A 1 99 ? 13.011 -0.026 17.021 1.00 80.81 99 HIS A CA 1
ATOM 753 C C . HIS A 1 99 ? 12.986 1.281 17.821 1.00 80.81 99 HIS A C 1
ATOM 755 O O . HIS A 1 99 ? 13.664 2.231 17.441 1.00 80.81 99 HIS A O 1
ATOM 761 N N . ALA A 1 100 ? 12.240 1.343 18.930 1.00 80.94 100 ALA A N 1
ATOM 762 C CA . ALA A 1 100 ? 12.107 2.543 19.752 1.00 80.94 100 ALA A CA 1
ATOM 763 C C . ALA A 1 100 ? 13.461 3.205 20.056 1.00 80.94 100 ALA A C 1
ATOM 765 O O . ALA A 1 100 ? 14.386 2.575 20.574 1.00 80.94 100 ALA A O 1
ATOM 766 N N . GLY A 1 101 ? 13.558 4.498 19.734 1.00 80.12 101 GLY A N 1
ATOM 767 C CA . GLY A 1 101 ? 14.800 5.278 19.787 1.00 80.12 101 GLY A CA 1
ATOM 768 C C . GLY A 1 101 ? 15.626 5.268 18.491 1.00 80.12 101 GLY A C 1
ATOM 769 O O . GLY A 1 101 ? 16.625 5.980 18.414 1.00 80.12 101 GLY A O 1
ATOM 770 N N . GLY A 1 102 ? 15.215 4.496 17.484 1.00 85.12 102 GLY A N 1
ATOM 771 C CA . GLY A 1 102 ? 15.753 4.464 16.125 1.00 85.12 102 GLY A CA 1
ATOM 772 C C . GLY A 1 102 ? 14.697 4.837 15.078 1.00 85.12 102 GLY A C 1
ATOM 773 O O . GLY A 1 102 ? 13.806 5.639 15.348 1.00 85.12 102 GLY A O 1
ATOM 774 N N . GLY A 1 103 ? 14.822 4.271 13.875 1.00 83.62 103 GLY A N 1
ATOM 775 C CA . GLY A 1 103 ? 13.856 4.422 12.785 1.00 83.62 103 GLY A CA 1
ATOM 776 C C . GLY A 1 103 ? 13.245 3.078 12.394 1.00 83.62 103 GLY A C 1
ATOM 777 O O . GLY A 1 103 ? 13.918 2.049 12.465 1.00 83.62 103 GLY A O 1
ATOM 778 N N . SER A 1 104 ? 11.985 3.113 11.974 1.00 88.25 104 SER A N 1
ATOM 779 C CA . SER A 1 104 ? 11.250 1.989 11.390 1.00 88.25 104 SER A CA 1
ATOM 780 C C . SER A 1 104 ? 10.698 2.409 10.022 1.00 88.25 104 SER A C 1
ATOM 782 O O . SER A 1 104 ? 10.867 3.562 9.629 1.00 88.25 104 SER A O 1
ATOM 784 N N . HIS A 1 105 ? 10.083 1.478 9.297 1.00 91.88 105 HIS A N 1
ATOM 785 C CA . HIS A 1 105 ? 9.464 1.715 7.993 1.00 91.88 105 HIS A CA 1
ATOM 786 C C . HIS A 1 105 ? 8.311 0.728 7.753 1.00 91.88 105 HIS A C 1
ATOM 788 O O . HIS A 1 105 ? 8.085 -0.197 8.539 1.00 91.88 105 HIS A O 1
ATOM 794 N N . GLY A 1 106 ? 7.656 0.839 6.600 1.00 91.69 106 GLY A N 1
ATOM 795 C CA . GLY A 1 106 ? 6.609 -0.078 6.142 1.00 91.69 106 GLY A CA 1
ATOM 796 C C . GLY A 1 106 ? 5.197 0.482 6.274 1.00 91.69 106 GLY A C 1
ATOM 797 O O . GLY A 1 106 ? 4.236 -0.245 6.029 1.00 91.69 106 GLY A O 1
ATOM 798 N N . SER A 1 107 ? 5.069 1.756 6.640 1.00 95.25 107 SER A N 1
ATOM 799 C CA . SER A 1 107 ? 3.820 2.499 6.517 1.00 95.25 107 SER A CA 1
ATOM 800 C C . SER A 1 107 ? 3.544 2.880 5.054 1.00 95.25 107 SER A C 1
ATOM 802 O O . SER A 1 107 ? 4.379 2.702 4.160 1.00 95.25 107 SER A O 1
ATOM 804 N N . LEU A 1 108 ? 2.347 3.404 4.795 1.00 96.12 108 LEU A N 1
ATOM 805 C CA . LEU A 1 108 ? 2.010 4.028 3.516 1.00 96.12 108 LEU A CA 1
ATOM 806 C C . LEU A 1 108 ? 2.588 5.440 3.373 1.00 96.12 108 LEU A C 1
ATOM 808 O O . LEU A 1 108 ? 2.524 5.989 2.280 1.00 96.12 108 LEU A O 1
ATOM 812 N N . GLU A 1 109 ? 3.170 6.017 4.428 1.00 95.00 109 GLU A N 1
ATOM 813 C CA . GLU A 1 109 ? 3.681 7.386 4.402 1.00 95.00 109 GLU A CA 1
ATOM 814 C C . GLU A 1 109 ? 4.677 7.625 3.268 1.00 95.00 109 GLU A C 1
ATOM 816 O O . GLU A 1 109 ? 5.411 6.730 2.835 1.00 95.00 109 GLU A O 1
ATOM 821 N N . VAL A 1 110 ? 4.731 8.873 2.802 1.00 94.38 110 VAL A N 1
ATOM 822 C CA . VAL A 1 110 ? 5.603 9.285 1.692 1.00 94.38 110 VAL A CA 1
ATOM 823 C C . VAL A 1 110 ? 7.063 8.923 1.979 1.00 94.38 110 VAL A C 1
ATOM 825 O O . VAL A 1 110 ? 7.740 8.384 1.109 1.00 94.38 110 VAL A O 1
ATOM 828 N N . GLY A 1 111 ? 7.524 9.118 3.219 1.00 93.06 111 GLY A N 1
ATOM 829 C CA . GLY A 1 111 ? 8.896 8.793 3.628 1.00 93.06 111 GLY A CA 1
ATOM 830 C C . GLY A 1 111 ? 9.258 7.304 3.556 1.00 93.06 111 GLY A C 1
ATOM 831 O O . GLY A 1 111 ? 10.434 6.982 3.408 1.00 93.06 111 GLY A O 1
ATOM 832 N N . ASP A 1 112 ? 8.263 6.415 3.610 1.00 94.56 112 ASP A N 1
ATOM 833 C CA . ASP A 1 112 ? 8.431 4.964 3.454 1.00 94.56 112 ASP A CA 1
ATOM 834 C C . ASP A 1 112 ? 8.160 4.488 2.017 1.00 94.56 112 ASP A C 1
ATOM 836 O O . ASP A 1 112 ? 8.381 3.319 1.690 1.00 94.56 112 ASP A O 1
ATOM 840 N N . SER A 1 113 ? 7.655 5.379 1.164 1.00 94.19 113 SER A N 1
ATOM 841 C CA . SER A 1 113 ? 7.169 5.064 -0.180 1.00 94.19 113 SER A CA 1
ATOM 842 C C . SER A 1 113 ? 8.099 5.585 -1.272 1.00 94.19 113 SER A C 1
ATOM 844 O O . SER A 1 113 ? 8.296 4.919 -2.286 1.00 94.19 113 SER A O 1
ATOM 846 N N . GLU A 1 114 ? 8.695 6.759 -1.068 1.00 93.69 114 GLU A N 1
ATOM 847 C CA . GLU A 1 114 ? 9.625 7.361 -2.016 1.00 93.69 114 GLU A CA 1
ATOM 848 C C . GLU A 1 114 ? 11.038 6.811 -1.827 1.00 93.69 114 GLU A C 1
ATOM 850 O O . GLU A 1 114 ? 11.638 6.887 -0.754 1.00 93.69 114 GLU A O 1
ATOM 855 N N . VAL A 1 115 ? 11.600 6.282 -2.911 1.00 92.38 115 VAL A N 1
ATOM 856 C CA . VAL A 1 115 ? 12.964 5.753 -2.940 1.00 92.38 115 VAL A CA 1
ATOM 85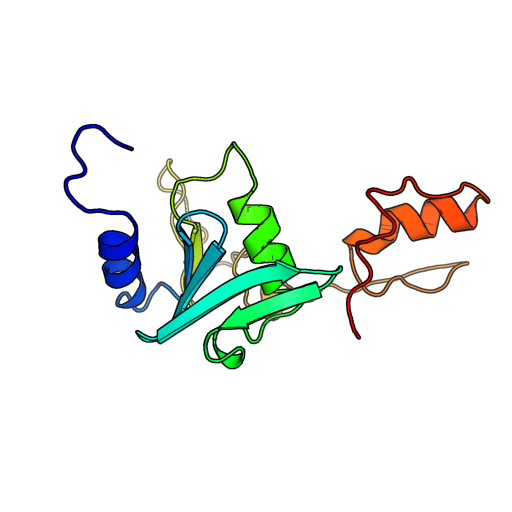7 C C . VAL A 1 115 ? 13.733 6.342 -4.121 1.00 92.38 115 VAL A C 1
ATOM 859 O O . VAL A 1 115 ? 13.161 6.548 -5.192 1.00 92.38 115 VAL A O 1
ATOM 862 N N . PRO A 1 116 ? 15.041 6.616 -3.975 1.00 94.75 116 PRO A N 1
ATOM 863 C CA . PRO A 1 116 ? 15.837 7.117 -5.085 1.00 94.75 116 PRO A CA 1
ATOM 864 C C . PRO A 1 116 ? 15.996 6.046 -6.172 1.00 94.75 116 PRO A C 1
ATOM 866 O O . PRO A 1 116 ? 16.386 4.913 -5.886 1.00 94.75 116 PRO A O 1
ATOM 869 N N . MET A 1 117 ? 15.775 6.432 -7.431 1.00 95.44 117 MET A N 1
ATOM 870 C CA . MET A 1 117 ? 16.040 5.598 -8.605 1.00 95.44 117 MET A CA 1
ATOM 871 C C . MET A 1 117 ? 17.243 6.139 -9.381 1.00 95.44 117 MET A C 1
ATOM 873 O O . MET A 1 117 ? 17.273 7.305 -9.773 1.00 95.44 117 MET A O 1
ATOM 877 N N . LEU A 1 118 ? 18.239 5.286 -9.627 1.00 95.69 118 LEU A N 1
ATOM 878 C CA . LEU A 1 118 ? 19.420 5.617 -10.422 1.00 95.69 118 LEU A CA 1
ATOM 879 C C . LEU A 1 118 ? 19.591 4.588 -11.538 1.00 95.69 118 LEU A C 1
ATOM 881 O O . LEU A 1 118 ? 19.657 3.388 -11.277 1.00 95.69 118 LEU A O 1
ATOM 885 N N . ALA A 1 119 ? 19.740 5.071 -12.768 1.00 94.94 119 ALA A N 1
ATOM 886 C CA . ALA A 1 119 ? 20.036 4.246 -13.928 1.00 94.94 119 ALA A CA 1
ATOM 887 C C . ALA A 1 119 ? 21.274 4.757 -14.677 1.00 94.94 119 ALA A C 1
ATOM 889 O O . ALA A 1 119 ? 21.555 5.954 -14.715 1.00 94.94 119 ALA A O 1
ATOM 890 N N . VAL A 1 120 ? 22.021 3.828 -15.280 1.00 95.81 120 VAL A N 1
ATOM 891 C CA . VAL A 1 120 ? 23.171 4.120 -16.145 1.00 95.81 120 VAL A CA 1
ATOM 892 C C . VAL A 1 120 ? 23.029 3.292 -17.415 1.00 95.81 120 VAL A C 1
ATOM 894 O O . VAL A 1 120 ? 23.005 2.066 -17.353 1.00 95.81 120 VAL A O 1
ATOM 897 N N . GLY A 1 121 ? 22.948 3.959 -18.566 1.00 94.75 121 GLY A N 1
ATOM 898 C CA . GLY A 1 121 ? 22.776 3.302 -19.868 1.00 94.75 121 GLY A CA 1
ATOM 899 C C . GLY A 1 121 ? 21.321 3.017 -20.264 1.00 94.75 121 GLY A C 1
ATOM 900 O O . GLY A 1 121 ? 21.095 2.515 -21.358 1.00 94.75 121 GLY A O 1
ATOM 901 N N . LEU A 1 122 ? 20.349 3.373 -19.423 1.00 93.75 122 LEU A N 1
ATOM 902 C CA . LEU A 1 122 ? 18.917 3.388 -19.725 1.00 93.75 122 LEU A CA 1
ATOM 903 C C . LEU A 1 122 ? 18.246 4.548 -18.978 1.00 93.75 122 LEU A C 1
ATOM 905 O O . LEU A 1 122 ? 18.832 5.091 -18.039 1.00 93.75 122 LEU A O 1
ATOM 909 N N . GLU A 1 123 ? 17.026 4.896 -19.378 1.00 92.06 123 GLU A N 1
ATOM 910 C CA . GLU A 1 123 ? 16.193 5.827 -18.615 1.00 92.06 123 GLU A CA 1
ATOM 911 C C . GLU A 1 123 ? 15.785 5.201 -17.271 1.00 92.06 123 GLU A C 1
ATOM 913 O O . GLU A 1 123 ? 15.490 3.999 -17.225 1.00 92.06 123 GLU A O 1
ATOM 918 N N . PRO A 1 124 ? 15.782 5.977 -16.172 1.00 93.44 124 PRO A N 1
ATOM 919 C CA . PRO A 1 124 ? 15.340 5.475 -14.882 1.00 93.44 124 PRO A CA 1
ATOM 920 C C . PRO A 1 124 ? 13.835 5.153 -14.925 1.00 93.44 124 PRO A C 1
ATOM 922 O O . PRO A 1 124 ? 13.054 5.987 -15.385 1.00 93.44 124 PRO A O 1
ATOM 925 N N . PRO A 1 125 ? 13.412 3.965 -14.454 1.00 93.19 125 PRO A N 1
ATOM 926 C CA . PRO A 1 125 ? 11.993 3.651 -14.307 1.00 93.19 125 PRO A CA 1
ATOM 927 C C . PRO A 1 125 ? 11.321 4.565 -13.269 1.00 93.19 125 PRO A C 1
ATOM 929 O O . PRO A 1 125 ? 11.982 5.037 -12.342 1.00 93.19 125 PRO A O 1
ATOM 932 N N . GLY A 1 126 ? 10.011 4.783 -13.407 1.00 90.00 126 GLY A N 1
ATOM 933 C CA . GLY A 1 126 ? 9.224 5.632 -12.508 1.00 90.00 126 GLY A CA 1
ATOM 934 C C . GLY A 1 126 ? 8.939 4.979 -11.154 1.00 90.00 126 GLY A C 1
ATOM 935 O O . GLY A 1 126 ? 8.839 5.674 -10.149 1.00 90.00 126 GLY A O 1
ATOM 936 N N . GLY A 1 127 ? 8.892 3.643 -11.106 1.00 90.94 127 GLY A N 1
ATOM 937 C CA . GLY A 1 127 ? 8.643 2.879 -9.882 1.00 90.94 127 GLY A CA 1
ATOM 938 C C . GLY A 1 127 ? 9.440 1.577 -9.798 1.00 90.94 127 GLY A C 1
ATOM 939 O O . GLY A 1 127 ? 9.956 1.058 -10.790 1.00 90.94 127 GLY A O 1
ATOM 940 N N . ILE A 1 128 ? 9.534 1.001 -8.595 1.00 91.62 128 ILE A N 1
ATOM 941 C CA . ILE A 1 128 ? 10.297 -0.242 -8.371 1.00 91.62 128 ILE A CA 1
ATOM 942 C C . ILE A 1 128 ? 9.729 -1.432 -9.161 1.00 91.62 128 ILE A C 1
ATOM 944 O O . ILE A 1 128 ? 10.483 -2.288 -9.627 1.00 91.62 128 ILE A O 1
ATOM 948 N N . VAL A 1 129 ? 8.409 -1.461 -9.368 1.00 90.56 129 VAL A N 1
ATOM 949 C CA . VAL A 1 129 ? 7.719 -2.495 -10.157 1.00 90.56 129 VAL A CA 1
ATOM 950 C C . VAL A 1 129 ? 8.111 -2.459 -11.636 1.00 90.56 129 VAL A C 1
ATOM 952 O O . VAL A 1 129 ? 8.052 -3.480 -12.320 1.00 90.56 129 VAL A O 1
ATOM 955 N N . GLU A 1 130 ? 8.599 -1.316 -12.118 1.00 92.31 130 GLU A N 1
ATOM 956 C CA . GLU A 1 130 ? 9.015 -1.124 -13.504 1.00 92.31 130 GLU A CA 1
ATOM 957 C C . GLU A 1 130 ?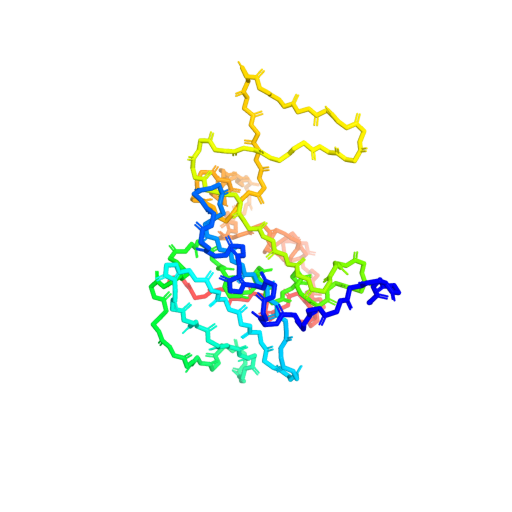 10.484 -1.500 -13.757 1.00 92.31 130 GLU A C 1
ATOM 959 O O . GLU A 1 130 ? 10.904 -1.618 -14.911 1.00 92.31 130 GLU A O 1
ATOM 964 N N . VAL A 1 131 ? 11.278 -1.757 -12.711 1.00 94.06 131 VAL A N 1
ATOM 965 C CA . VAL A 1 131 ? 12.700 -2.120 -12.851 1.00 94.06 131 VAL A CA 1
ATOM 966 C C . VAL A 1 131 ? 12.866 -3.396 -13.676 1.00 94.06 131 VAL A C 1
ATOM 968 O O . VAL A 1 131 ? 13.646 -3.431 -14.628 1.00 94.06 131 VAL A O 1
ATOM 971 N N . ALA A 1 132 ? 12.112 -4.447 -13.351 1.00 94.81 132 ALA A N 1
ATOM 972 C CA . ALA A 1 132 ? 12.179 -5.712 -14.077 1.00 94.81 132 ALA A CA 1
ATOM 973 C C . ALA A 1 132 ? 11.801 -5.569 -15.569 1.00 94.81 132 ALA A C 1
ATOM 975 O O . ALA A 1 132 ? 12.605 -5.976 -16.416 1.00 94.81 132 ALA A O 1
ATOM 976 N N . PRO A 1 133 ? 10.647 -4.976 -15.946 1.00 93.88 133 PRO A N 1
ATOM 977 C CA . PRO A 1 133 ? 10.317 -4.791 -17.356 1.00 93.88 133 PRO A CA 1
ATOM 978 C C . PRO A 1 133 ? 11.269 -3.821 -18.077 1.00 93.88 133 PRO A C 1
ATOM 980 O O . PRO A 1 133 ? 11.541 -4.037 -19.258 1.00 93.88 133 PRO A O 1
ATOM 983 N N . ALA A 1 134 ? 11.832 -2.807 -17.408 1.00 93.81 134 ALA A N 1
ATOM 984 C CA . ALA A 1 134 ? 12.856 -1.940 -18.000 1.00 93.81 134 ALA A CA 1
ATOM 985 C C . ALA A 1 134 ? 14.130 -2.723 -18.370 1.00 93.81 134 ALA A C 1
ATOM 987 O O . ALA A 1 134 ? 14.625 -2.607 -19.493 1.00 93.81 134 ALA A O 1
ATOM 988 N N . VAL A 1 135 ? 14.616 -3.586 -17.469 1.00 94.25 135 VAL A N 1
ATOM 989 C CA . VAL A 1 135 ? 15.794 -4.438 -17.714 1.00 94.25 135 VAL A CA 1
ATOM 990 C C . VAL A 1 135 ? 15.544 -5.432 -18.849 1.00 94.25 135 VAL A C 1
ATOM 992 O O . VAL A 1 135 ? 16.404 -5.599 -19.713 1.00 94.25 135 VAL A O 1
ATOM 995 N N . LEU A 1 136 ? 14.372 -6.072 -18.894 1.00 95.19 136 LEU A N 1
ATOM 996 C CA . LEU A 1 136 ? 14.030 -7.002 -19.978 1.00 95.19 136 LEU A CA 1
ATOM 997 C C . LEU A 1 136 ? 14.062 -6.302 -21.342 1.00 95.19 136 LEU A C 1
ATOM 999 O O . LEU A 1 136 ? 14.739 -6.773 -22.260 1.00 95.19 136 LEU A O 1
ATOM 1003 N N . ARG A 1 137 ? 13.416 -5.133 -21.449 1.00 93.56 137 ARG A N 1
ATOM 1004 C CA . ARG A 1 137 ? 13.400 -4.337 -22.685 1.00 93.56 137 ARG A CA 1
ATOM 1005 C C . ARG A 1 137 ? 14.798 -3.894 -23.106 1.00 93.56 137 ARG A C 1
ATOM 1007 O O . ARG A 1 137 ? 15.108 -3.957 -24.292 1.00 93.56 137 ARG A O 1
ATOM 1014 N N . TYR A 1 138 ? 15.651 -3.506 -22.155 1.00 94.88 138 TYR A N 1
ATOM 1015 C CA . TYR A 1 138 ? 17.041 -3.130 -22.434 1.00 94.88 138 TYR A CA 1
ATOM 1016 C C . TYR A 1 138 ? 17.818 -4.248 -23.149 1.00 94.88 138 TYR A C 1
ATOM 1018 O O . TYR A 1 138 ? 18.593 -3.980 -24.065 1.00 94.88 138 TYR A O 1
ATOM 1026 N N . PHE A 1 139 ? 17.563 -5.512 -22.798 1.00 96.38 139 PHE A N 1
ATOM 1027 C CA . PHE A 1 139 ? 18.174 -6.675 -23.452 1.00 96.38 139 PHE A CA 1
ATOM 1028 C C . PHE A 1 139 ? 17.380 -7.215 -24.655 1.00 96.38 139 PHE A C 1
ATOM 1030 O O . PHE A 1 139 ? 17.693 -8.294 -25.160 1.00 96.38 139 PHE A O 1
ATOM 1037 N N . GLY A 1 140 ? 16.363 -6.492 -25.134 1.00 96.06 140 GLY A N 1
ATOM 1038 C CA . GLY A 1 140 ? 15.530 -6.921 -26.260 1.00 96.06 140 GLY A CA 1
ATOM 1039 C C . GLY A 1 140 ? 14.599 -8.095 -25.935 1.00 96.06 140 GLY A C 1
ATOM 1040 O O . GLY A 1 140 ? 14.168 -8.802 -26.845 1.00 96.06 140 GLY A O 1
ATOM 1041 N N . VAL A 1 141 ? 14.301 -8.323 -24.653 1.00 97.12 141 VAL A N 1
ATOM 1042 C CA . VAL A 1 141 ? 13.360 -9.346 -24.189 1.00 97.12 141 VAL A CA 1
ATOM 1043 C C . VAL A 1 141 ? 12.011 -8.696 -23.901 1.00 97.12 141 VAL A C 1
ATOM 1045 O O . VAL A 1 141 ? 11.917 -7.737 -23.137 1.00 97.12 141 VAL A O 1
ATOM 1048 N N . GLU A 1 142 ? 10.949 -9.237 -24.492 1.00 94.94 142 GLU A N 1
ATOM 1049 C CA . GLU A 1 142 ? 9.588 -8.759 -24.253 1.00 94.94 142 GLU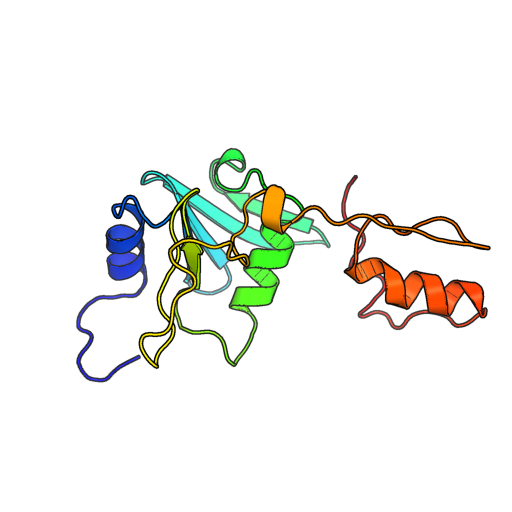 A CA 1
ATOM 1050 C C . GLU A 1 142 ? 9.122 -9.143 -22.832 1.00 94.94 142 GLU A C 1
ATOM 1052 O O . GLU A 1 142 ? 9.126 -10.335 -22.500 1.00 94.94 142 GLU A O 1
ATOM 1057 N N . PRO A 1 143 ? 8.689 -8.186 -21.985 1.00 93.62 143 PRO A N 1
ATOM 1058 C CA . PRO A 1 143 ? 8.173 -8.502 -20.656 1.00 93.62 143 PRO A CA 1
ATOM 1059 C C . PRO A 1 143 ? 6.926 -9.398 -20.714 1.00 93.62 143 PRO A C 1
ATOM 1061 O O . PRO A 1 143 ? 6.099 -9.251 -21.617 1.00 93.62 143 PRO A O 1
ATOM 1064 N N . PRO A 1 144 ? 6.714 -10.318 -19.759 1.00 90.81 144 PRO A N 1
ATOM 1065 C CA . PRO A 1 144 ? 5.462 -11.068 -19.681 1.00 90.81 144 PRO A CA 1
ATOM 1066 C C . PRO A 1 144 ? 4.284 -10.123 -19.405 1.00 90.81 144 PRO A C 1
ATOM 1068 O O . PRO A 1 144 ? 4.471 -9.045 -18.848 1.00 90.81 144 PRO A O 1
ATOM 1071 N N . ALA A 1 145 ? 3.065 -10.521 -19.784 1.00 84.19 145 ALA A N 1
ATOM 1072 C CA . ALA A 1 145 ? 1.860 -9.700 -19.594 1.00 84.19 145 ALA A CA 1
ATOM 1073 C C . ALA A 1 145 ? 1.691 -9.226 -18.137 1.00 84.19 145 ALA A C 1
ATOM 1075 O O . ALA A 1 145 ? 1.427 -8.057 -17.899 1.00 84.19 145 ALA A O 1
ATOM 1076 N N . SER A 1 146 ? 2.016 -10.088 -17.169 1.00 80.88 146 SER A N 1
ATOM 1077 C CA . SER A 1 146 ? 1.983 -9.778 -15.733 1.00 80.88 146 SER A CA 1
ATOM 1078 C C . SER A 1 146 ? 2.899 -8.628 -15.283 1.00 80.88 146 SER A C 1
ATOM 1080 O O . SER A 1 146 ? 2.823 -8.226 -14.131 1.00 80.88 146 SER A O 1
ATOM 1082 N N . MET A 1 147 ? 3.806 -8.145 -16.139 1.00 84.12 147 MET A N 1
ATOM 1083 C CA . MET A 1 147 ? 4.712 -7.016 -15.872 1.00 84.12 147 MET A CA 1
ATOM 1084 C C . MET A 1 147 ? 4.450 -5.814 -16.793 1.00 84.12 147 MET A C 1
ATOM 1086 O O . MET A 1 147 ? 5.204 -4.845 -16.761 1.00 84.12 147 MET A O 1
ATOM 1090 N N . ARG A 1 148 ? 3.439 -5.888 -17.668 1.00 63.75 148 ARG A N 1
ATOM 1091 C CA . ARG A 1 148 ? 3.082 -4.803 -18.596 1.00 63.75 148 ARG A CA 1
ATOM 1092 C C . ARG A 1 148 ? 1.995 -3.890 -18.039 1.00 63.75 148 ARG A C 1
ATOM 1094 O O . ARG A 1 148 ? 2.011 -2.711 -18.364 1.00 63.75 148 ARG A O 1
ATOM 1101 N N . ASP A 1 149 ? 1.129 -4.432 -17.187 1.00 56.19 149 ASP A N 1
ATOM 1102 C CA . ASP A 1 149 ? -0.045 -3.738 -16.644 1.00 56.19 149 ASP A CA 1
ATOM 1103 C C . ASP A 1 149 ? 0.267 -2.893 -15.395 1.00 56.19 149 ASP A C 1
ATOM 1105 O O . ASP A 1 149 ? -0.605 -2.203 -14.887 1.00 56.19 149 ASP A O 1
ATOM 1109 N N . ALA A 1 150 ? 1.514 -2.900 -14.910 1.00 52.69 150 ALA A N 1
ATOM 1110 C CA . ALA A 1 150 ? 1.964 -2.061 -13.793 1.00 52.69 150 ALA A CA 1
ATOM 1111 C C . ALA A 1 150 ? 2.280 -0.611 -14.223 1.00 52.69 150 ALA A C 1
ATOM 1113 O O . ALA A 1 150 ? 3.182 0.014 -13.672 1.00 52.69 150 ALA A O 1
ATOM 1114 N N . ALA A 1 151 ? 1.613 -0.109 -15.267 1.00 41.31 151 ALA A N 1
ATOM 1115 C CA . ALA A 1 151 ? 1.795 1.256 -15.738 1.00 41.31 151 ALA A CA 1
ATOM 1116 C C . ALA A 1 151 ? 1.040 2.202 -14.795 1.00 41.31 151 ALA A C 1
ATOM 1118 O O . ALA A 1 151 ? -0.172 2.362 -14.914 1.00 41.31 151 ALA A O 1
ATOM 1119 N N . HIS A 1 152 ? 1.760 2.801 -13.850 1.00 45.12 152 HIS A N 1
ATOM 1120 C CA . HIS A 1 152 ? 1.210 3.827 -12.974 1.00 45.12 152 HIS A CA 1
ATOM 1121 C C . HIS A 1 152 ? 0.992 5.131 -13.754 1.00 45.12 152 HIS A C 1
ATOM 1123 O O . HIS A 1 152 ? 1.795 5.512 -14.613 1.00 45.12 152 HIS A O 1
ATOM 1129 N N . VAL A 1 153 ? -0.127 5.801 -13.473 1.00 34.69 153 VAL A N 1
ATOM 1130 C CA . VAL A 1 153 ? -0.416 7.152 -13.963 1.00 34.69 153 VAL A CA 1
ATOM 1131 C C . VAL A 1 153 ? 0.519 8.113 -13.229 1.00 34.69 153 VAL A C 1
ATOM 1133 O O . VAL A 1 153 ? 0.454 8.220 -12.008 1.00 34.69 153 VAL A O 1
ATOM 1136 N N . ALA A 1 154 ? 1.409 8.758 -13.986 1.00 30.98 154 ALA A N 1
ATOM 1137 C CA . ALA A 1 154 ? 2.302 9.813 -13.507 1.00 30.98 154 ALA A CA 1
ATOM 1138 C C . ALA A 1 154 ? 1.560 11.114 -13.166 1.00 30.98 154 ALA A C 1
ATOM 1140 O O . ALA A 1 154 ? 0.539 11.407 -13.836 1.00 30.98 154 ALA A O 1
#

Radius of gyration: 17.79 Å; chains: 1; bounding box: 40×31×48 Å